Protein AF-A0A3E0KAT1-F1 (afdb_monomer)

Solvent-accessible surface area (backbone atoms only — not comparable to full-atom values): 6102 Å² total; per-residue (Å²): 134,58,61,68,57,54,48,49,48,45,49,50,54,51,49,55,52,40,73,71,55,87,48,67,54,43,35,53,23,35,54,51,52,48,52,48,44,49,49,51,52,60,75,41,60,88,41,88,86,61,47,52,60,59,47,45,54,51,33,54,51,54,52,50,51,50,54,52,45,30,62,75,74,69,48,74,55,72,70,40,56,52,23,39,54,58,38,50,53,56,51,52,55,47,37,46,62,47,36,53,56,49,51,56,52,52,56,64,74,76,111

Foldseek 3Di:
DALVVLLCLLCVQLVVVLVVDPDVLLNVLSVVLNVLLNVLSVVCNPPPVQALVNSLVSSLVVLVVVLVCCVVVVHDDPSSSVSNVVSNVSSVVSSVVRNVVVVVVVVVVVD

Nearest PDB structures (foldseek):
  1x91-assembly1_A  TM=3.824E-01  e=4.605E-01  Arabidopsis thaliana
  1x8z-assembly2_C  TM=3.893E-01  e=6.641E-01  Arabidopsis thaliana
  8tnm-assembly1_A  TM=3.381E-01  e=1.244E+00  synthetic construct

pLDDT: mean 93.56, std 5.52, range [58.25, 98.31]

Radius of gyration: 14.95 Å; Cα contacts (8 Å, |Δi|>4): 87; chains: 1; bounding box: 44×19×41 Å

Secondary structure (DSSP, 8-state):
--HHHHHHHHHHHHHHHHHH---HHHHHHHHHHHHHHHHHHHHTTT-TT--HHHHHHHHHHHHHHHHHHHHHTT-S-HHHHHHHHHHHHHHHHHHHHHHHHHHHHHHHHT-

Structure (mmCIF, N/CA/C/O backbone):
data_AF-A0A3E0KAT1-F1
#
_entry.id   AF-A0A3E0KAT1-F1
#
loop_
_atom_site.group_PDB
_atom_site.id
_atom_site.type_symbol
_atom_site.label_atom_id
_atom_site.label_alt_id
_atom_site.label_comp_id
_atom_site.label_asym_id
_atom_site.label_entity_id
_atom_site.label_seq_id
_atom_site.pdbx_PDB_ins_code
_atom_site.Cartn_x
_atom_site.Cartn_y
_atom_site.Cartn_z
_atom_site.occupancy
_atom_site.B_iso_or_equiv
_atom_site.auth_seq_id
_atom_site.auth_comp_id
_atom_site.auth_asym_id
_atom_site.auth_atom_id
_atom_site.pdbx_PDB_model_num
ATOM 1 N N . MET A 1 1 ? -12.786 -2.004 13.476 1.00 73.69 1 MET A N 1
ATOM 2 C CA . MET A 1 1 ? -12.744 -2.979 12.360 1.00 73.69 1 MET A CA 1
ATOM 3 C C . MET A 1 1 ? -11.720 -4.057 12.688 1.00 73.69 1 MET A C 1
ATOM 5 O O . MET A 1 1 ? -10.671 -3.704 13.215 1.00 73.69 1 MET A O 1
ATOM 9 N N . ASP A 1 2 ? -12.008 -5.336 12.427 1.00 83.50 2 ASP A N 1
ATOM 10 C CA . ASP A 1 2 ? -11.043 -6.414 12.690 1.00 83.50 2 ASP A CA 1
ATOM 11 C C . ASP A 1 2 ? -9.900 -6.464 11.650 1.00 83.50 2 ASP A C 1
ATOM 13 O O . ASP A 1 2 ? -9.976 -5.870 10.571 1.00 83.50 2 ASP A O 1
ATOM 17 N N . TYR A 1 3 ? -8.815 -7.167 11.990 1.00 86.00 3 TYR A N 1
ATOM 18 C CA . TYR A 1 3 ? -7.636 -7.336 11.130 1.00 86.00 3 TYR A CA 1
ATOM 19 C C . TYR A 1 3 ? -7.975 -7.943 9.757 1.00 86.00 3 TYR A C 1
ATOM 21 O O . TYR A 1 3 ? -7.439 -7.502 8.738 1.00 86.00 3 TYR A O 1
ATOM 29 N N . ALA A 1 4 ? -8.851 -8.951 9.718 1.00 88.19 4 ALA A N 1
ATOM 30 C CA . ALA A 1 4 ? -9.166 -9.668 8.487 1.00 88.19 4 ALA A CA 1
ATOM 31 C C . ALA A 1 4 ? -9.884 -8.747 7.492 1.00 88.19 4 ALA A C 1
ATOM 33 O O . ALA A 1 4 ? -9.567 -8.762 6.300 1.00 88.19 4 ALA A O 1
ATOM 34 N N . ALA A 1 5 ? -10.778 -7.893 7.989 1.00 90.12 5 ALA A N 1
ATOM 35 C CA . ALA A 1 5 ? -11.463 -6.872 7.215 1.00 90.12 5 ALA A CA 1
ATOM 36 C C . ALA A 1 5 ? -10.488 -5.814 6.679 1.00 90.12 5 ALA A C 1
ATOM 38 O O . ALA A 1 5 ? -10.516 -5.541 5.480 1.00 90.12 5 ALA A O 1
ATOM 39 N N . LYS A 1 6 ? -9.566 -5.291 7.506 1.00 91.19 6 LYS A N 1
ATOM 40 C CA . LYS A 1 6 ? -8.526 -4.342 7.049 1.00 91.19 6 LYS A CA 1
ATOM 41 C C . LYS A 1 6 ? -7.677 -4.941 5.923 1.00 91.19 6 LYS A C 1
ATOM 43 O O . LYS A 1 6 ? -7.504 -4.330 4.871 1.00 91.19 6 LYS A O 1
ATOM 48 N N . ARG A 1 7 ? -7.194 -6.173 6.113 1.00 93.62 7 ARG A N 1
ATOM 49 C CA . ARG A 1 7 ? -6.383 -6.891 5.118 1.00 93.62 7 ARG A CA 1
ATOM 50 C C . ARG A 1 7 ? -7.151 -7.141 3.823 1.00 93.62 7 ARG A C 1
ATOM 52 O O . ARG A 1 7 ? -6.623 -6.906 2.738 1.00 93.62 7 ARG A O 1
ATOM 59 N N . SER A 1 8 ? -8.387 -7.625 3.931 1.00 94.50 8 SER A N 1
ATOM 60 C CA . SER A 1 8 ? -9.241 -7.889 2.772 1.00 94.50 8 SER A CA 1
ATOM 61 C C . SER A 1 8 ? -9.557 -6.610 2.000 1.00 94.50 8 SER A C 1
ATOM 63 O O . SER A 1 8 ? -9.584 -6.644 0.773 1.00 94.50 8 SER A O 1
ATOM 65 N N . HIS A 1 9 ? -9.768 -5.496 2.703 1.00 93.81 9 HIS A N 1
ATOM 66 C CA . HIS A 1 9 ? -10.016 -4.186 2.106 1.00 93.81 9 HIS A CA 1
ATOM 67 C C . HIS A 1 9 ? -8.829 -3.716 1.264 1.00 93.81 9 HIS A C 1
ATOM 69 O O . HIS A 1 9 ? -8.974 -3.506 0.062 1.00 93.81 9 HIS A O 1
ATOM 75 N N . VAL A 1 10 ? -7.635 -3.652 1.867 1.00 93.81 10 VAL A N 1
ATOM 76 C CA . VAL A 1 10 ? -6.405 -3.212 1.186 1.00 93.81 10 VAL A CA 1
ATOM 77 C C . VAL A 1 10 ? -6.115 -4.072 -0.046 1.00 93.81 10 VAL A C 1
ATOM 79 O O . VAL A 1 10 ? -5.855 -3.543 -1.126 1.00 93.81 10 VAL A O 1
ATOM 82 N N . ILE A 1 11 ? -6.204 -5.402 0.083 1.00 94.56 11 ILE A N 1
ATOM 83 C CA . ILE A 1 11 ? -6.012 -6.314 -1.055 1.00 94.56 11 ILE A CA 1
ATOM 84 C C . ILE A 1 11 ? -7.078 -6.074 -2.124 1.00 94.56 11 ILE A C 1
ATOM 86 O O . ILE A 1 11 ? -6.748 -6.025 -3.305 1.00 94.56 11 ILE A O 1
ATOM 90 N N . GLY A 1 12 ? -8.343 -5.933 -1.725 1.00 93.94 12 GLY A N 1
ATOM 91 C CA . GLY A 1 12 ? -9.465 -5.752 -2.640 1.00 93.94 12 GLY A CA 1
ATOM 92 C C . GLY A 1 12 ? -9.316 -4.507 -3.512 1.00 93.94 12 GLY A C 1
ATOM 93 O O . GLY A 1 12 ? -9.444 -4.608 -4.732 1.00 93.94 12 GLY A O 1
ATOM 94 N N . VAL A 1 13 ? -8.988 -3.363 -2.906 1.00 93.94 13 VAL A N 1
ATOM 95 C CA . VAL A 1 13 ? -8.802 -2.090 -3.623 1.00 93.94 13 VAL A CA 1
ATOM 96 C C . VAL A 1 13 ? -7.636 -2.188 -4.610 1.00 93.94 13 VAL A C 1
ATOM 98 O O . VAL A 1 13 ? -7.803 -1.934 -5.806 1.00 93.94 13 VAL A O 1
ATOM 101 N N . LEU A 1 14 ? -6.463 -2.623 -4.140 1.00 94.25 14 LEU A N 1
ATOM 102 C CA . LEU A 1 14 ? -5.253 -2.651 -4.964 1.00 94.25 14 LEU A CA 1
ATOM 103 C C . LEU A 1 14 ? -5.323 -3.716 -6.073 1.00 94.25 14 LEU A C 1
ATOM 105 O O . LEU A 1 14 ? -4.941 -3.453 -7.218 1.00 94.25 14 LEU A O 1
ATOM 109 N N . ASP A 1 15 ? -5.854 -4.907 -5.780 1.00 93.81 15 ASP A N 1
ATOM 110 C CA . ASP A 1 15 ? -5.992 -5.981 -6.770 1.00 93.81 15 ASP A CA 1
ATOM 111 C C . ASP A 1 15 ? -7.062 -5.659 -7.823 1.00 93.81 15 ASP A C 1
ATOM 113 O O . ASP A 1 15 ? -6.890 -5.999 -8.996 1.00 93.81 15 ASP A O 1
ATOM 117 N N . ALA A 1 16 ? -8.134 -4.947 -7.454 1.00 94.19 16 ALA A N 1
ATOM 118 C CA . ALA A 1 16 ? -9.139 -4.492 -8.411 1.00 94.19 16 ALA A CA 1
ATOM 119 C C . ALA A 1 16 ? -8.538 -3.556 -9.468 1.00 94.19 16 ALA A C 1
ATOM 121 O O . ALA A 1 16 ? -8.849 -3.697 -10.654 1.00 94.19 16 ALA A O 1
ATOM 122 N N . VAL A 1 17 ? -7.656 -2.633 -9.070 1.00 94.19 17 VAL A N 1
ATOM 123 C CA . VAL A 1 17 ? -6.956 -1.759 -10.023 1.00 94.19 17 VAL A CA 1
ATOM 124 C C . VAL A 1 17 ? -5.945 -2.554 -10.849 1.00 94.19 17 VAL A C 1
ATOM 126 O O . VAL A 1 17 ? -5.902 -2.414 -12.074 1.00 94.19 17 VAL A O 1
ATOM 129 N N . ARG A 1 18 ? -5.192 -3.462 -10.215 1.00 94.31 18 ARG A N 1
ATOM 130 C CA . ARG A 1 18 ? -4.214 -4.324 -10.900 1.00 94.31 18 ARG A CA 1
ATOM 131 C C . ARG A 1 18 ? -4.846 -5.177 -12.002 1.00 94.31 18 ARG A C 1
ATOM 133 O O . ARG A 1 18 ? -4.231 -5.360 -13.045 1.00 94.31 18 ARG A O 1
ATOM 140 N N . ARG A 1 19 ? -6.063 -5.692 -11.801 1.00 92.38 19 ARG A N 1
ATOM 141 C CA . ARG A 1 19 ? -6.782 -6.492 -12.814 1.00 92.38 19 ARG A CA 1
ATOM 142 C C . ARG A 1 19 ? -7.335 -5.669 -13.978 1.00 92.38 19 ARG A C 1
ATOM 144 O O . ARG A 1 19 ? -7.621 -6.240 -15.023 1.00 92.38 19 ARG A O 1
ATOM 151 N N . LYS A 1 20 ? -7.535 -4.362 -13.789 1.00 94.94 20 LYS A N 1
ATOM 152 C CA . LYS A 1 20 ? -8.108 -3.461 -14.802 1.00 94.94 20 LYS A CA 1
ATOM 153 C C . LYS A 1 20 ? -7.050 -2.772 -15.660 1.00 94.94 20 LYS A C 1
ATOM 155 O O . LYS A 1 20 ? -7.387 -2.259 -16.723 1.00 94.94 20 LYS A O 1
ATOM 160 N N . THR A 1 21 ? -5.803 -2.711 -15.198 1.00 94.88 21 THR A N 1
ATOM 161 C CA . THR A 1 21 ? -4.735 -2.061 -15.957 1.00 94.88 21 THR A CA 1
ATOM 162 C C . THR A 1 21 ? -4.157 -2.981 -17.032 1.00 94.88 21 THR A C 1
ATOM 164 O O . THR A 1 21 ? -3.918 -4.162 -16.793 1.00 94.88 21 THR A O 1
ATOM 167 N N . ASN A 1 22 ? -3.894 -2.410 -18.209 1.00 95.81 22 ASN A N 1
ATOM 168 C CA . ASN A 1 22 ? -3.171 -3.065 -19.303 1.00 95.81 22 ASN A CA 1
ATOM 169 C C . ASN A 1 22 ? -1.674 -2.707 -19.309 1.00 95.81 22 ASN A C 1
ATOM 171 O O . ASN A 1 22 ? -0.937 -3.196 -20.158 1.00 95.81 22 ASN A O 1
ATOM 175 N N . ASP A 1 23 ? -1.225 -1.840 -18.394 1.00 96.31 23 ASP A N 1
ATOM 176 C CA . ASP A 1 23 ? 0.179 -1.454 -18.254 1.00 96.31 23 ASP A CA 1
ATOM 177 C C . ASP A 1 23 ? 0.914 -2.518 -17.409 1.00 96.31 23 ASP A C 1
ATOM 179 O O . ASP A 1 23 ? 0.689 -2.595 -16.194 1.00 96.31 23 ASP A O 1
ATOM 183 N N . PRO A 1 24 ? 1.790 -3.352 -18.007 1.00 95.75 24 PRO A N 1
ATOM 184 C CA . PRO A 1 24 ? 2.478 -4.418 -17.281 1.00 95.75 24 PRO A CA 1
ATOM 185 C C . PRO A 1 24 ? 3.482 -3.882 -16.252 1.00 95.75 24 PRO A C 1
ATOM 187 O O . PRO A 1 24 ? 3.720 -4.532 -15.229 1.00 95.75 24 PRO A O 1
ATOM 190 N N . VAL A 1 25 ? 4.053 -2.695 -16.483 1.00 96.81 25 VAL A N 1
ATOM 191 C CA . VAL A 1 25 ? 4.983 -2.043 -15.551 1.00 96.81 25 VAL A CA 1
ATOM 192 C C . VAL A 1 25 ? 4.211 -1.574 -14.323 1.00 96.81 25 VAL A C 1
ATOM 194 O O . VAL A 1 25 ? 4.621 -1.840 -13.189 1.00 96.81 25 VAL A O 1
ATOM 197 N N . TYR A 1 26 ? 3.044 -0.967 -14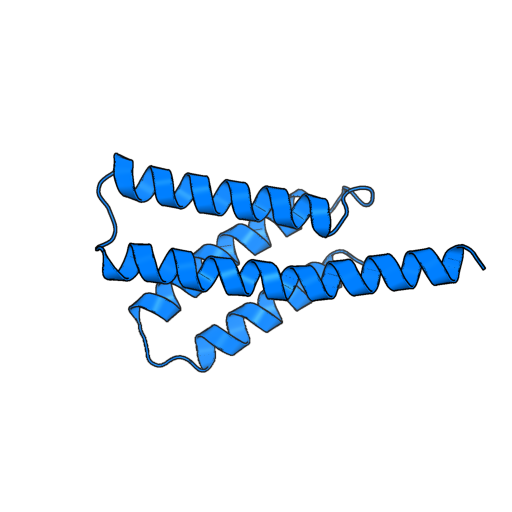.537 1.00 96.56 26 TYR A N 1
ATOM 198 C CA . TYR A 1 26 ? 2.160 -0.564 -13.450 1.00 96.56 26 TYR A CA 1
ATOM 199 C C . TYR A 1 26 ? 1.573 -1.752 -12.690 1.00 96.56 26 TYR A C 1
ATOM 201 O O . TYR A 1 26 ? 1.575 -1.746 -11.461 1.00 96.56 26 TYR A O 1
ATOM 209 N N . ALA A 1 27 ? 1.159 -2.818 -13.378 1.00 96.75 27 ALA A N 1
ATOM 210 C CA . ALA A 1 27 ? 0.689 -4.042 -12.730 1.00 96.75 27 ALA A CA 1
ATOM 211 C C . ALA A 1 27 ? 1.760 -4.660 -11.812 1.00 96.75 27 ALA A C 1
ATOM 213 O O . ALA A 1 27 ? 1.454 -5.089 -10.694 1.00 96.75 27 ALA A O 1
ATOM 214 N N . LYS A 1 28 ? 3.025 -4.659 -12.253 1.00 96.12 28 LYS A N 1
ATOM 215 C CA . LYS A 1 28 ? 4.172 -5.105 -11.449 1.00 96.12 28 LYS A CA 1
ATOM 216 C C . LYS A 1 28 ? 4.396 -4.202 -10.231 1.00 96.12 28 LYS A C 1
ATOM 218 O O . LYS A 1 28 ? 4.638 -4.709 -9.135 1.00 96.12 28 LYS A O 1
ATOM 223 N N . ALA A 1 29 ? 4.296 -2.884 -10.401 1.00 97.25 29 ALA A N 1
ATOM 224 C CA . ALA A 1 29 ? 4.428 -1.930 -9.300 1.00 97.25 29 ALA A CA 1
ATOM 225 C C . ALA A 1 29 ? 3.303 -2.108 -8.265 1.00 97.25 29 ALA A C 1
ATOM 227 O O . ALA A 1 29 ? 3.585 -2.222 -7.072 1.00 97.25 29 ALA A O 1
ATOM 228 N N . LEU A 1 30 ? 2.054 -2.255 -8.723 1.00 97.00 30 LEU A N 1
ATOM 229 C CA . LEU A 1 30 ? 0.885 -2.544 -7.887 1.00 97.00 30 LEU A CA 1
ATOM 230 C C . LEU A 1 30 ? 1.069 -3.819 -7.069 1.00 97.00 30 LEU A C 1
ATOM 232 O O . LEU A 1 30 ? 0.831 -3.819 -5.863 1.00 97.00 30 LEU A O 1
ATOM 236 N N . GLN A 1 31 ? 1.546 -4.899 -7.690 1.00 95.81 31 GLN A N 1
ATOM 237 C CA . GLN A 1 31 ? 1.835 -6.142 -6.974 1.00 95.81 31 GLN A CA 1
ATOM 238 C C . GLN A 1 31 ? 2.858 -5.923 -5.851 1.00 95.81 31 GLN A C 1
ATOM 240 O O . GLN A 1 31 ? 2.702 -6.459 -4.747 1.00 95.81 31 GLN A O 1
ATOM 245 N N . ARG A 1 32 ? 3.898 -5.122 -6.110 1.00 96.25 32 ARG A N 1
ATOM 246 C CA . ARG A 1 32 ? 4.938 -4.847 -5.121 1.00 96.25 32 ARG A CA 1
ATOM 247 C C . ARG A 1 32 ? 4.417 -4.013 -3.954 1.00 96.25 32 ARG A C 1
ATOM 249 O O . ARG A 1 32 ? 4.617 -4.429 -2.815 1.00 96.25 32 ARG A O 1
ATOM 256 N N . VAL A 1 33 ? 3.728 -2.900 -4.211 1.00 97.25 33 VAL A N 1
ATOM 257 C CA . VAL A 1 33 ? 3.178 -2.063 -3.128 1.00 97.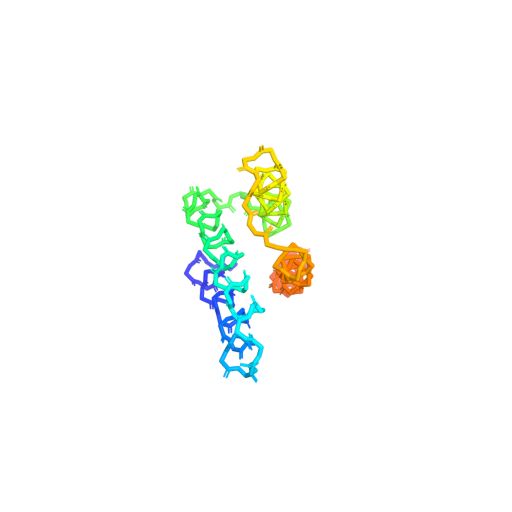25 33 VAL A CA 1
ATOM 258 C C . VAL A 1 33 ? 2.080 -2.790 -2.352 1.00 97.25 33 VAL A C 1
ATOM 260 O O . VAL A 1 33 ? 2.032 -2.670 -1.135 1.00 97.25 33 VAL A O 1
ATOM 263 N N . THR A 1 34 ? 1.280 -3.640 -3.011 1.00 96.81 34 THR A N 1
ATOM 264 C CA . THR A 1 34 ? 0.296 -4.504 -2.331 1.00 96.81 34 THR A CA 1
ATOM 265 C C . THR A 1 34 ? 0.991 -5.451 -1.361 1.00 96.81 34 THR A C 1
ATOM 267 O O . THR A 1 34 ? 0.542 -5.617 -0.233 1.00 96.81 34 THR A O 1
ATOM 270 N N . SER A 1 35 ? 2.114 -6.050 -1.771 1.00 97.19 35 SER A N 1
ATOM 271 C CA . SER A 1 35 ? 2.884 -6.947 -0.901 1.00 97.19 35 SER A CA 1
ATOM 272 C C . SER A 1 35 ? 3.424 -6.218 0.334 1.00 97.19 35 SER A C 1
ATOM 274 O O . SER A 1 35 ? 3.372 -6.767 1.430 1.00 97.19 35 SER A O 1
ATOM 276 N N . ILE A 1 36 ? 3.907 -4.981 0.164 1.00 98.00 36 ILE A N 1
ATOM 277 C CA . ILE A 1 36 ? 4.368 -4.127 1.269 1.00 98.00 36 ILE A CA 1
ATOM 278 C C . ILE A 1 36 ? 3.198 -3.779 2.199 1.00 98.00 36 ILE A C 1
ATOM 280 O O . ILE A 1 36 ? 3.290 -3.985 3.407 1.00 98.00 36 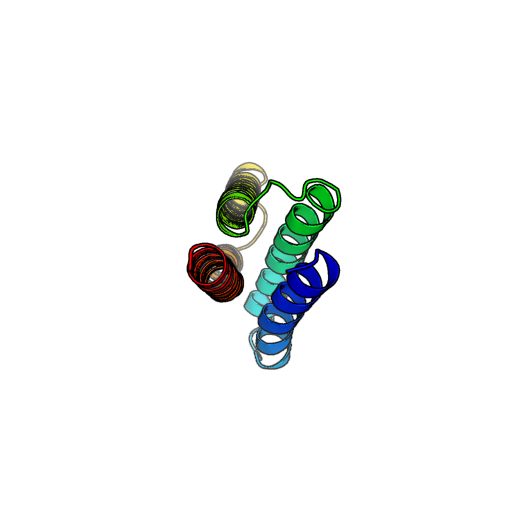ILE A O 1
ATOM 284 N N . ALA A 1 37 ? 2.077 -3.319 1.639 1.00 97.12 37 ALA A N 1
ATOM 285 C CA . ALA A 1 37 ? 0.896 -2.936 2.405 1.00 97.12 37 ALA A CA 1
ATOM 286 C C . ALA A 1 37 ? 0.342 -4.106 3.232 1.00 97.12 37 ALA A C 1
ATOM 288 O O . ALA A 1 37 ? 0.089 -3.965 4.427 1.00 97.12 37 ALA A O 1
ATOM 289 N N . VAL A 1 38 ? 0.220 -5.287 2.620 1.00 95.94 38 VAL A N 1
ATOM 290 C CA . VAL A 1 38 ? -0.218 -6.508 3.309 1.00 95.94 38 VAL A CA 1
ATOM 291 C C . VAL A 1 38 ? 0.766 -6.910 4.399 1.00 95.94 38 VAL A C 1
ATOM 293 O O . VAL A 1 38 ? 0.326 -7.258 5.490 1.00 95.94 38 VAL A O 1
ATOM 296 N N . TRP A 1 39 ? 2.075 -6.830 4.143 1.00 97.25 39 TRP A N 1
ATOM 297 C CA . TRP A 1 39 ? 3.080 -7.135 5.158 1.00 97.25 39 TRP A CA 1
ATOM 298 C C . TRP A 1 39 ? 2.920 -6.241 6.394 1.00 97.25 39 TRP A C 1
ATOM 300 O O . TRP A 1 39 ? 2.878 -6.770 7.501 1.00 97.25 39 TRP A O 1
ATOM 310 N N . VAL A 1 40 ? 2.737 -4.926 6.230 1.00 96.62 40 VAL A N 1
ATOM 311 C CA . VAL A 1 40 ? 2.504 -4.009 7.363 1.00 96.62 40 VAL A CA 1
ATOM 312 C C . VAL A 1 40 ? 1.215 -4.351 8.112 1.00 96.62 40 VAL A C 1
ATOM 314 O O . VAL A 1 40 ? 1.209 -4.395 9.343 1.00 96.62 40 VAL A O 1
ATOM 317 N N . VAL A 1 41 ? 0.122 -4.633 7.399 1.00 94.62 41 VAL A N 1
ATOM 318 C CA . VAL A 1 41 ? -1.139 -5.047 8.039 1.00 94.62 41 VAL A CA 1
ATOM 319 C C . VAL A 1 41 ? -0.944 -6.345 8.833 1.00 94.62 41 VAL A C 1
ATOM 321 O O . VAL A 1 41 ? -1.403 -6.452 9.970 1.00 94.62 41 VAL A O 1
ATOM 324 N N . ASP A 1 42 ? -0.209 -7.311 8.280 1.00 95.31 42 ASP A N 1
ATOM 325 C CA . ASP A 1 42 ? 0.089 -8.591 8.927 1.00 95.31 42 ASP A CA 1
ATOM 326 C C . ASP A 1 42 ? 1.007 -8.425 10.156 1.00 95.31 42 ASP A C 1
ATOM 328 O O . ASP A 1 42 ? 0.770 -9.072 11.180 1.00 95.31 42 ASP A O 1
ATOM 332 N N . GLN A 1 43 ? 1.989 -7.512 10.120 1.00 94.50 43 GLN A N 1
ATOM 333 C CA . GLN A 1 43 ? 2.841 -7.168 11.275 1.00 94.50 43 GLN A CA 1
ATOM 334 C C . GLN A 1 43 ? 2.043 -6.596 12.456 1.00 94.50 43 GLN A C 1
ATOM 336 O O . GLN A 1 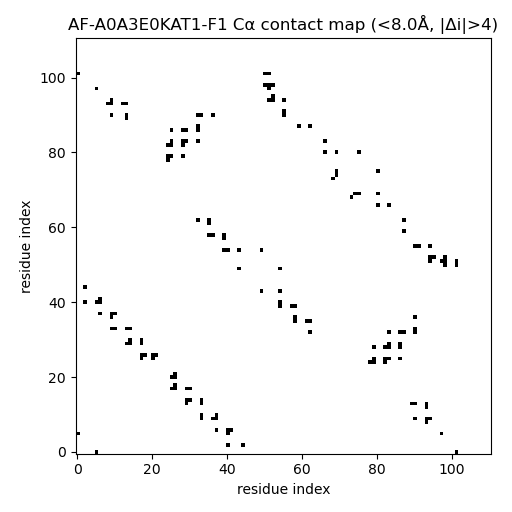43 ? 2.439 -6.746 13.615 1.00 94.50 43 GLN A O 1
ATOM 341 N N . ASN A 1 44 ? 0.909 -5.952 12.177 1.00 93.19 44 ASN A N 1
ATOM 342 C CA . ASN A 1 44 ? 0.052 -5.332 13.186 1.00 93.19 44 ASN A CA 1
ATOM 343 C C . ASN A 1 44 ? -1.167 -6.193 13.561 1.00 93.19 44 ASN A C 1
ATOM 345 O O . ASN A 1 44 ? -2.017 -5.752 14.331 1.00 93.19 44 ASN A O 1
ATOM 349 N N . ARG A 1 45 ? -1.243 -7.450 13.092 1.00 92.62 45 ARG A N 1
ATOM 350 C CA . ARG A 1 45 ? -2.367 -8.372 13.352 1.00 92.62 45 ARG A CA 1
ATOM 351 C C . ARG A 1 45 ? -2.757 -8.494 14.830 1.00 92.62 45 ARG A C 1
ATOM 353 O O . ARG A 1 45 ? -3.935 -8.655 15.134 1.00 92.62 45 ARG A O 1
ATOM 360 N N . TYR A 1 46 ? -1.776 -8.463 15.729 1.00 89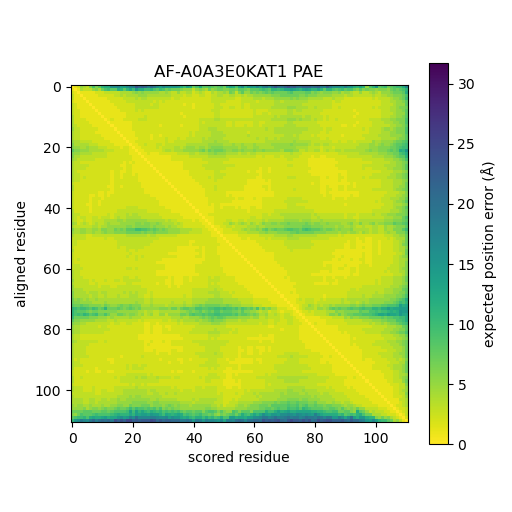.69 46 TYR A N 1
ATOM 361 C CA . TYR A 1 46 ? -1.971 -8.653 17.171 1.00 89.69 46 TYR A CA 1
ATOM 362 C C . TYR A 1 46 ? -1.861 -7.351 17.978 1.00 89.69 46 TYR A C 1
ATOM 364 O O . TYR A 1 46 ? -1.724 -7.410 19.196 1.00 89.69 46 TYR A O 1
ATOM 372 N N . LYS A 1 47 ? -1.904 -6.192 17.307 1.00 90.38 47 LYS A N 1
ATOM 373 C CA . LYS A 1 47 ? -1.746 -4.860 17.906 1.00 90.38 47 LYS A CA 1
ATOM 374 C C . LYS A 1 47 ? -3.007 -4.018 17.664 1.00 90.38 47 LYS A C 1
ATOM 376 O O . LYS A 1 47 ? -3.027 -3.199 16.742 1.00 90.38 47 LYS A O 1
ATOM 381 N N . PRO A 1 48 ? -4.104 -4.267 18.404 1.00 83.81 48 PRO A N 1
ATOM 382 C CA . PRO A 1 48 ? -5.385 -3.590 18.187 1.00 83.81 48 PRO A CA 1
ATOM 383 C C . PRO A 1 48 ? -5.333 -2.072 18.414 1.00 83.81 48 PRO A C 1
ATOM 385 O O . PRO A 1 48 ? -6.195 -1.358 17.912 1.00 83.81 48 PRO A O 1
ATOM 388 N N . GLU A 1 49 ? -4.337 -1.586 19.151 1.00 88.44 49 GLU A N 1
ATOM 389 C CA . GLU A 1 49 ? -4.078 -0.171 19.409 1.00 88.44 49 GLU A CA 1
ATOM 390 C C . GLU A 1 49 ? -3.524 0.587 18.196 1.00 88.44 49 GLU A C 1
ATOM 392 O O . GLU A 1 49 ? -3.559 1.816 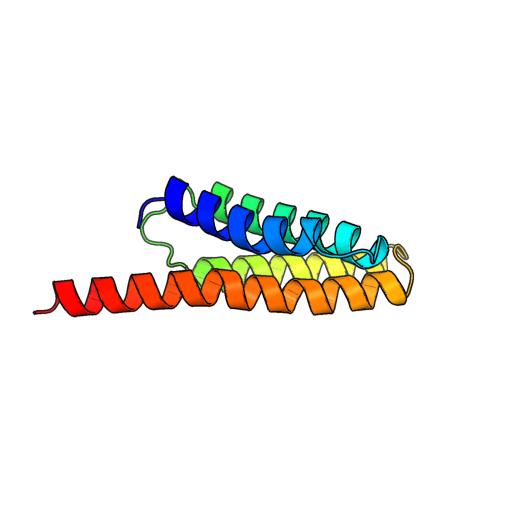18.181 1.00 88.44 49 GLU A O 1
ATOM 397 N N . VAL A 1 50 ? -3.015 -0.123 17.183 1.00 92.44 50 VAL A N 1
ATOM 398 C CA . VAL A 1 50 ? -2.454 0.504 15.984 1.00 92.44 50 VAL A CA 1
ATOM 399 C C . VAL A 1 50 ? -3.588 0.890 15.037 1.00 92.44 50 VAL A C 1
ATOM 401 O O . VAL A 1 50 ? -4.301 0.034 14.499 1.00 92.44 50 VAL A O 1
ATOM 404 N N . SER A 1 51 ? -3.742 2.193 14.810 1.00 94.06 51 SER A N 1
ATOM 405 C CA . SER A 1 51 ? -4.764 2.737 13.911 1.00 94.06 51 SER A CA 1
ATOM 406 C C . SER A 1 51 ? -4.410 2.527 12.437 1.00 94.06 51 SER A C 1
ATOM 408 O O . SER A 1 51 ? -3.249 2.322 12.072 1.00 94.06 51 SER A O 1
ATOM 410 N N . ALA A 1 52 ? -5.406 2.618 11.555 1.00 94.75 52 ALA A N 1
ATOM 411 C CA . ALA A 1 52 ? -5.198 2.609 10.110 1.00 94.75 52 ALA A CA 1
ATOM 412 C C . ALA A 1 52 ? -4.251 3.735 9.662 1.00 94.75 52 ALA A C 1
ATOM 414 O O . ALA A 1 52 ? -3.435 3.520 8.769 1.00 94.75 52 ALA A O 1
ATOM 415 N N . ARG A 1 53 ? -4.286 4.898 10.329 1.00 96.31 53 ARG A N 1
ATOM 416 C CA . ARG A 1 53 ? -3.372 6.017 10.059 1.00 96.31 53 ARG A CA 1
ATOM 417 C C . ARG A 1 53 ? -1.918 5.657 10.370 1.00 96.31 53 ARG A C 1
ATOM 419 O O . ARG A 1 53 ? -1.048 5.862 9.531 1.00 96.31 53 ARG A O 1
ATOM 426 N N . GLN A 1 54 ? -1.663 5.044 11.526 1.00 96.38 54 GLN A N 1
ATOM 427 C CA . GLN A 1 54 ? -0.319 4.575 11.880 1.00 96.38 54 GLN A CA 1
ATOM 428 C C . GLN A 1 54 ? 0.167 3.461 10.945 1.00 96.38 54 GLN A C 1
ATOM 430 O O . GLN A 1 54 ? 1.343 3.418 10.588 1.00 96.38 54 GLN A O 1
ATOM 435 N N . MET A 1 55 ? -0.727 2.564 10.514 1.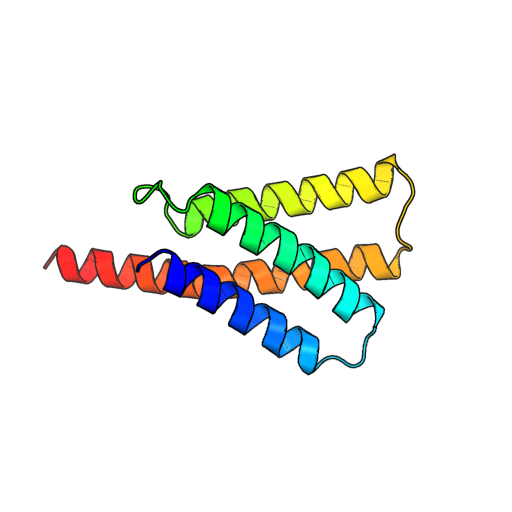00 96.56 55 MET A N 1
ATOM 436 C CA . MET A 1 55 ? -0.379 1.563 9.502 1.00 96.56 55 MET A CA 1
ATOM 437 C C . MET A 1 55 ? -0.042 2.220 8.160 1.00 96.56 55 MET A C 1
ATOM 439 O O . MET A 1 55 ? 0.943 1.827 7.545 1.00 96.56 55 MET A O 1
ATOM 443 N N . LEU A 1 56 ? -0.800 3.229 7.718 1.00 97.38 56 LEU A N 1
ATOM 444 C CA . LEU A 1 56 ? -0.506 3.964 6.487 1.00 97.38 56 LEU A CA 1
ATOM 445 C C . LEU A 1 56 ? 0.894 4.583 6.541 1.00 97.38 56 LEU A C 1
ATOM 447 O O . LEU A 1 56 ? 1.680 4.374 5.622 1.00 97.38 56 LEU A O 1
ATOM 451 N N . GLU A 1 57 ? 1.243 5.269 7.629 1.00 97.94 57 GLU A N 1
ATOM 452 C CA . GLU A 1 57 ? 2.583 5.842 7.817 1.00 97.94 57 GLU A CA 1
ATOM 453 C C . GLU A 1 57 ? 3.689 4.783 7.677 1.00 97.94 57 GLU A C 1
ATOM 455 O O . GLU A 1 57 ? 4.669 5.000 6.959 1.00 97.94 57 GLU A O 1
ATOM 460 N N . GLN A 1 58 ? 3.504 3.606 8.285 1.00 97.81 58 GLN A N 1
ATOM 461 C CA . GLN A 1 58 ? 4.431 2.477 8.151 1.00 97.81 58 GLN A CA 1
ATOM 462 C C . GLN A 1 58 ? 4.521 1.976 6.703 1.00 97.81 58 GLN A C 1
ATOM 464 O O . GLN A 1 58 ? 5.620 1.752 6.199 1.00 97.81 58 GLN A O 1
ATOM 469 N N . VAL A 1 59 ? 3.394 1.836 5.998 1.00 98.00 59 VAL A N 1
ATOM 470 C CA . VAL A 1 59 ? 3.396 1.411 4.589 1.00 98.00 59 VAL A CA 1
ATOM 471 C C . VAL A 1 59 ? 4.127 2.418 3.706 1.00 98.00 59 VAL A C 1
ATOM 473 O O . VAL A 1 59 ? 4.936 2.019 2.867 1.00 98.00 59 VAL A O 1
ATOM 476 N N . LEU A 1 60 ? 3.869 3.716 3.881 1.00 98.12 60 LEU A N 1
ATOM 477 C CA . LEU A 1 60 ? 4.525 4.760 3.092 1.00 98.12 60 LEU A CA 1
ATOM 478 C C . LEU A 1 60 ? 6.033 4.771 3.338 1.00 98.12 60 LEU A C 1
ATOM 480 O O . LEU A 1 60 ? 6.794 4.882 2.375 1.00 98.12 60 LEU A O 1
ATOM 484 N N . HIS A 1 61 ? 6.455 4.583 4.590 1.00 98.19 61 HIS A N 1
ATOM 485 C CA . HIS A 1 61 ? 7.864 4.446 4.938 1.00 98.19 61 HIS A CA 1
ATOM 486 C C . HIS A 1 61 ? 8.519 3.263 4.212 1.00 98.19 61 HIS A C 1
ATOM 488 O O . HIS A 1 61 ? 9.550 3.433 3.566 1.00 98.19 61 HIS A O 1
ATOM 494 N N . GLU A 1 62 ? 7.897 2.083 4.232 1.00 98.31 62 GLU A N 1
ATOM 495 C CA . GLU A 1 62 ? 8.414 0.889 3.551 1.00 98.31 62 GLU A CA 1
ATOM 496 C C . GLU A 1 62 ? 8.458 1.036 2.020 1.00 98.31 62 GLU A C 1
ATOM 498 O O . GLU A 1 62 ? 9.385 0.555 1.361 1.00 98.31 62 GLU A O 1
ATOM 503 N N . ILE A 1 63 ? 7.479 1.727 1.426 1.00 97.88 63 ILE A N 1
ATOM 504 C CA . ILE A 1 63 ? 7.498 2.048 -0.009 1.00 97.88 63 ILE A CA 1
ATOM 505 C C . ILE A 1 63 ? 8.662 2.993 -0.328 1.00 97.88 63 ILE A C 1
ATOM 507 O O . ILE A 1 63 ? 9.356 2.789 -1.327 1.00 97.88 63 ILE A O 1
ATOM 511 N N . ASP A 1 64 ? 8.909 4.002 0.506 1.00 97.00 64 ASP A N 1
ATOM 512 C CA . ASP A 1 64 ? 10.020 4.932 0.302 1.00 97.00 64 ASP A CA 1
ATOM 513 C C . ASP A 1 64 ? 11.383 4.249 0.502 1.00 97.00 64 ASP A C 1
ATOM 515 O O . ASP A 1 64 ? 12.283 4.459 -0.315 1.00 97.00 64 ASP A O 1
ATOM 519 N N . LEU A 1 65 ? 11.518 3.342 1.477 1.00 97.19 65 LEU A N 1
ATOM 520 C CA . LEU A 1 65 ? 12.698 2.479 1.621 1.00 97.19 65 LEU A CA 1
ATOM 521 C C . LEU A 1 65 ? 12.909 1.598 0.386 1.00 97.19 65 LEU A C 1
ATOM 523 O O . LEU A 1 65 ? 14.032 1.461 -0.103 1.00 97.19 65 LEU A O 1
ATOM 527 N N . TYR A 1 66 ? 11.837 1.020 -0.162 1.00 96.88 66 TYR A N 1
ATOM 528 C CA . TYR A 1 66 ? 11.920 0.237 -1.391 1.00 96.88 66 TYR A CA 1
ATOM 529 C C . TYR A 1 66 ? 12.401 1.083 -2.577 1.00 96.88 66 TYR A C 1
ATOM 531 O O . TYR A 1 66 ? 13.286 0.643 -3.311 1.00 96.88 66 TYR A O 1
ATOM 539 N N . ARG A 1 67 ? 11.884 2.307 -2.738 1.00 95.88 67 ARG A N 1
ATOM 540 C CA . ARG A 1 67 ? 12.329 3.246 -3.783 1.00 95.88 67 ARG A CA 1
ATOM 541 C C . ARG A 1 67 ? 13.785 3.664 -3.601 1.00 95.88 67 ARG A C 1
ATOM 543 O O . ARG A 1 67 ? 14.543 3.687 -4.568 1.00 95.88 67 ARG A O 1
ATOM 550 N N . GLN A 1 68 ? 14.202 3.946 -2.370 1.00 95.56 68 GLN A N 1
ATOM 551 C CA . GLN A 1 68 ? 15.599 4.249 -2.070 1.00 95.56 68 GLN A CA 1
ATOM 552 C C . GLN A 1 68 ? 16.502 3.064 -2.427 1.00 95.56 68 GLN A C 1
ATOM 554 O O . GLN A 1 68 ? 17.550 3.246 -3.045 1.00 95.56 68 GLN A O 1
ATOM 559 N N . LYS A 1 69 ? 16.072 1.840 -2.109 1.00 95.69 69 LYS A N 1
ATOM 560 C CA . LYS A 1 69 ? 16.793 0.619 -2.467 1.00 95.69 69 LYS A CA 1
ATOM 561 C C . LYS A 1 69 ? 16.883 0.423 -3.983 1.00 95.69 69 LYS A C 1
ATOM 563 O O . LYS A 1 69 ? 17.950 0.075 -4.469 1.00 95.69 69 LYS A O 1
ATOM 568 N N . MET A 1 70 ? 15.811 0.695 -4.732 1.00 95.12 70 MET A N 1
ATOM 569 C CA . MET A 1 70 ? 15.833 0.683 -6.205 1.00 95.12 70 MET A CA 1
ATOM 570 C C . MET A 1 70 ? 16.926 1.598 -6.765 1.00 95.12 70 MET A C 1
ATOM 572 O O . MET A 1 70 ? 17.624 1.221 -7.703 1.00 95.12 70 MET A O 1
ATOM 576 N N . PHE A 1 71 ? 17.087 2.784 -6.172 1.00 91.94 71 PHE A N 1
ATOM 577 C CA . PHE A 1 71 ? 18.117 3.741 -6.565 1.00 91.94 71 PHE A CA 1
ATOM 578 C C . PHE A 1 71 ? 19.533 3.275 -6.193 1.00 91.94 71 PHE A C 1
ATOM 580 O O . PHE A 1 71 ? 20.425 3.324 -7.034 1.00 91.94 71 PHE A O 1
ATOM 587 N N . ILE A 1 72 ? 19.738 2.800 -4.959 1.00 94.19 72 ILE A N 1
ATOM 588 C CA . ILE A 1 72 ? 21.054 2.362 -4.459 1.00 94.19 72 ILE A CA 1
ATOM 589 C C . ILE A 1 72 ? 21.546 1.109 -5.192 1.00 94.19 72 ILE A C 1
ATOM 591 O O . ILE A 1 72 ? 22.686 1.066 -5.645 1.00 94.19 72 ILE A O 1
ATOM 595 N N . ASP A 1 73 ? 20.683 0.103 -5.323 1.00 94.19 73 ASP A N 1
ATOM 596 C CA . ASP A 1 73 ? 21.031 -1.191 -5.915 1.00 94.19 73 ASP A CA 1
ATOM 597 C C . ASP A 1 73 ? 20.940 -1.166 -7.454 1.00 94.19 73 ASP A C 1
ATOM 599 O O . ASP A 1 73 ? 21.280 -2.147 -8.115 1.00 94.19 73 ASP A O 1
ATOM 603 N N . GLY A 1 74 ? 20.461 -0.060 -8.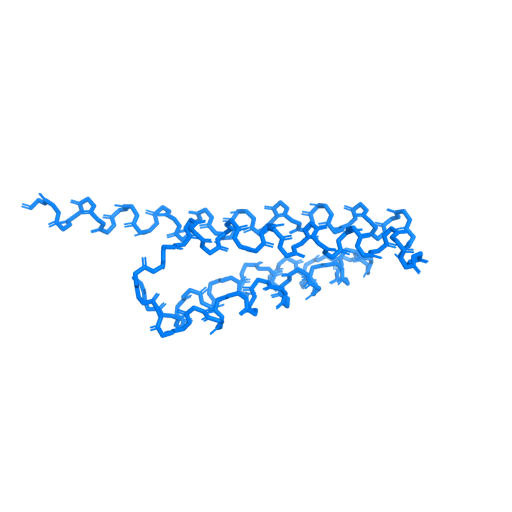036 1.00 91.62 74 GLY A N 1
ATOM 604 C CA . GLY A 1 74 ? 20.404 0.152 -9.481 1.00 91.62 74 GLY A CA 1
ATOM 605 C C . GLY A 1 74 ? 19.430 -0.773 -10.216 1.00 91.62 74 GLY A C 1
ATOM 606 O O . GLY A 1 74 ? 19.738 -1.224 -11.319 1.00 91.62 74 GLY A O 1
ATOM 607 N N . PHE A 1 75 ? 18.263 -1.073 -9.633 1.00 92.06 75 PHE A N 1
ATOM 608 C CA . PHE A 1 75 ? 17.232 -1.886 -10.291 1.00 92.06 75 PHE A CA 1
ATOM 609 C C . PHE A 1 75 ? 15.927 -1.124 -10.530 1.00 92.06 75 PHE A C 1
ATOM 611 O O . PHE A 1 75 ? 15.525 -0.252 -9.763 1.00 92.06 75 PHE A O 1
ATOM 618 N N . GLY A 1 76 ? 15.223 -1.526 -11.591 1.00 88.75 76 GLY A N 1
ATOM 619 C CA . GLY A 1 76 ? 14.040 -0.825 -12.084 1.00 88.75 76 GLY A CA 1
ATOM 620 C C . GLY A 1 76 ? 14.424 0.326 -13.011 1.00 88.75 76 GLY A C 1
ATOM 621 O O . GLY A 1 76 ? 15.258 1.159 -12.669 1.00 88.75 76 GLY A O 1
ATOM 622 N N . ASP A 1 77 ? 13.819 0.358 -14.195 1.00 93.50 77 ASP A N 1
ATOM 623 C CA . ASP A 1 77 ? 13.938 1.490 -15.114 1.00 93.50 77 ASP A CA 1
ATOM 624 C C . ASP A 1 77 ? 13.084 2.678 -14.646 1.00 93.50 77 ASP A C 1
ATOM 626 O O . ASP A 1 77 ? 12.220 2.535 -13.778 1.00 93.50 77 ASP A O 1
ATOM 630 N N . ALA A 1 78 ? 13.307 3.859 -15.230 1.00 92.81 78 ALA A N 1
ATOM 631 C CA . ALA A 1 78 ? 12.571 5.075 -14.876 1.00 92.81 78 ALA A CA 1
ATOM 632 C C . ALA A 1 78 ? 11.041 4.878 -14.905 1.00 92.81 78 ALA A C 1
ATOM 634 O O . ALA A 1 78 ? 10.346 5.334 -14.002 1.00 92.81 78 ALA A O 1
ATOM 635 N N . GLY A 1 79 ? 10.526 4.109 -15.872 1.00 94.75 79 GLY A N 1
ATOM 636 C CA . GLY A 1 79 ? 9.097 3.803 -15.964 1.00 94.75 79 GLY A CA 1
ATOM 637 C C . GLY A 1 79 ? 8.580 3.000 -14.768 1.00 94.75 79 GLY A C 1
ATOM 638 O O . GLY A 1 79 ? 7.481 3.253 -14.272 1.00 94.75 79 GLY A O 1
ATOM 639 N N . PHE A 1 80 ? 9.372 2.059 -14.259 1.00 96.31 80 PHE A N 1
ATOM 640 C CA . PHE A 1 80 ? 9.043 1.299 -13.060 1.00 96.31 80 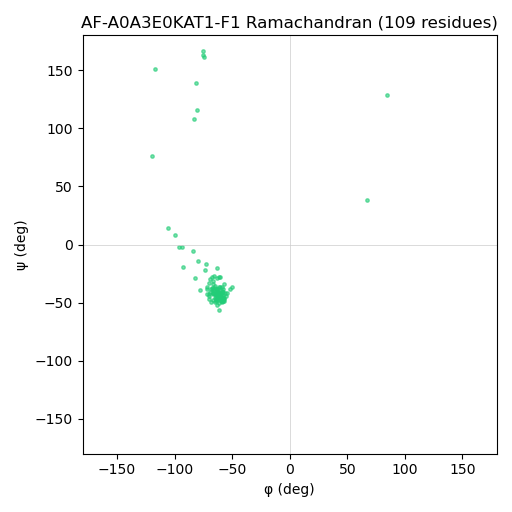PHE A CA 1
ATOM 641 C C . PHE A 1 80 ? 9.151 2.144 -11.784 1.00 96.31 80 PHE A C 1
ATOM 643 O O . PHE A 1 80 ? 8.292 2.017 -10.911 1.00 96.31 80 PHE A O 1
ATOM 650 N N . HIS A 1 81 ? 10.141 3.039 -11.680 1.00 95.56 81 HIS A N 1
ATOM 651 C CA . HIS A 1 81 ? 10.230 4.008 -10.575 1.00 95.56 81 HIS A CA 1
ATOM 652 C C . HIS A 1 81 ? 8.974 4.891 -10.508 1.00 95.56 81 HIS A C 1
ATOM 654 O O . HIS A 1 81 ? 8.356 4.994 -9.444 1.00 95.56 81 HIS A O 1
ATOM 660 N N . ASP A 1 82 ? 8.538 5.440 -11.643 1.00 96.00 82 ASP A N 1
ATOM 661 C CA . ASP A 1 82 ? 7.325 6.263 -11.735 1.00 96.00 82 ASP A CA 1
ATOM 662 C C . ASP A 1 82 ? 6.056 5.451 -11.448 1.00 96.00 82 ASP A C 1
ATOM 664 O O . ASP A 1 82 ? 5.134 5.911 -10.770 1.00 96.00 82 ASP A O 1
ATOM 668 N N . ALA A 1 83 ? 5.998 4.204 -11.918 1.00 97.31 83 ALA A N 1
ATOM 669 C CA . ALA A 1 83 ? 4.891 3.301 -11.626 1.00 97.31 83 ALA A CA 1
ATOM 670 C C . ALA A 1 83 ? 4.749 3.004 -10.124 1.00 97.31 83 ALA A C 1
ATOM 672 O O . ALA A 1 83 ? 3.623 2.914 -9.637 1.00 97.31 83 ALA A O 1
ATOM 673 N N . VAL A 1 84 ? 5.855 2.885 -9.381 1.00 97.38 84 VAL A N 1
ATOM 674 C CA . VAL A 1 84 ? 5.828 2.707 -7.918 1.00 97.38 84 VAL A CA 1
ATOM 675 C C . VAL A 1 84 ? 5.291 3.956 -7.216 1.00 97.38 84 VAL A C 1
ATOM 677 O O . VAL A 1 84 ? 4.535 3.818 -6.257 1.00 97.38 84 VAL A O 1
ATOM 680 N N . VAL A 1 85 ? 5.612 5.160 -7.704 1.00 96.00 85 VAL A N 1
ATOM 681 C CA . VAL A 1 85 ? 5.049 6.415 -7.171 1.00 96.00 85 VAL A CA 1
ATOM 682 C C . VAL A 1 85 ? 3.539 6.474 -7.391 1.00 96.00 85 VAL A C 1
ATOM 684 O O . VAL A 1 85 ? 2.804 6.671 -6.431 1.00 96.00 85 VAL A O 1
ATOM 687 N N . ARG A 1 86 ? 3.059 6.199 -8.610 1.00 95.75 86 ARG A N 1
ATOM 688 C CA . ARG A 1 86 ? 1.611 6.130 -8.892 1.00 95.75 86 ARG A CA 1
ATOM 689 C C . ARG A 1 86 ? 0.906 5.076 -8.032 1.00 95.75 86 ARG A C 1
ATOM 691 O O . ARG A 1 86 ? -0.188 5.287 -7.527 1.00 95.75 86 ARG A O 1
ATOM 698 N N . ALA A 1 87 ? 1.548 3.926 -7.826 1.00 96.62 87 ALA A N 1
ATOM 699 C CA . ALA A 1 87 ? 0.984 2.854 -7.014 1.00 96.62 87 ALA A CA 1
ATOM 700 C C . ALA A 1 87 ? 0.929 3.221 -5.515 1.00 96.62 87 ALA A C 1
ATOM 702 O O . ALA A 1 87 ? 0.032 2.757 -4.813 1.00 96.62 87 ALA A O 1
ATOM 703 N N . LYS A 1 88 ? 1.852 4.068 -5.028 1.00 96.56 88 LYS A N 1
ATOM 704 C CA . LYS A 1 88 ? 1.838 4.629 -3.664 1.00 96.56 88 LYS A CA 1
ATOM 705 C C . LYS A 1 88 ? 0.589 5.479 -3.416 1.00 96.56 88 LYS A C 1
ATOM 707 O O . LYS A 1 88 ? 0.033 5.402 -2.328 1.00 96.56 88 LYS A O 1
ATOM 712 N N . GLU A 1 89 ? 0.131 6.243 -4.405 1.00 95.62 89 GLU A N 1
ATOM 713 C CA . GLU A 1 89 ? -1.079 7.072 -4.285 1.00 95.62 89 GLU A CA 1
ATOM 714 C C . GLU A 1 89 ? -2.321 6.210 -4.022 1.00 95.62 89 GLU A C 1
ATOM 716 O O . GLU A 1 89 ? -3.062 6.465 -3.081 1.00 95.62 89 GLU A O 1
ATOM 721 N N . LEU A 1 90 ? -2.474 5.090 -4.734 1.00 94.81 90 LEU A N 1
ATOM 722 C CA . LEU A 1 90 ? -3.591 4.164 -4.490 1.00 94.81 90 LEU A CA 1
ATOM 723 C C . LEU A 1 90 ? -3.547 3.479 -3.124 1.00 94.81 90 LEU A C 1
ATOM 725 O O . LEU A 1 90 ? -4.583 3.073 -2.600 1.00 94.81 90 LEU A O 1
ATOM 729 N N . VAL A 1 91 ? -2.357 3.307 -2.548 1.00 96.12 91 VAL A N 1
ATOM 730 C CA . VAL A 1 91 ? -2.234 2.823 -1.170 1.00 96.12 91 VAL A CA 1
ATOM 731 C C . VAL A 1 91 ? -2.791 3.862 -0.201 1.00 96.12 91 VAL A C 1
ATOM 733 O O . VAL A 1 91 ? -3.500 3.483 0.725 1.00 96.12 91 VAL A O 1
ATOM 736 N N . ILE A 1 92 ? -2.511 5.150 -0.419 1.00 96.81 92 ILE A N 1
ATOM 737 C CA . ILE A 1 92 ? -3.071 6.232 0.401 1.00 96.81 92 ILE A CA 1
ATOM 738 C C . ILE A 1 92 ? -4.598 6.180 0.339 1.00 96.81 92 ILE A C 1
ATOM 740 O O . ILE A 1 92 ? -5.227 6.099 1.390 1.00 96.81 92 ILE A O 1
ATOM 744 N N . ASP A 1 93 ? -5.176 6.102 -0.860 1.00 94.50 93 ASP A N 1
ATOM 745 C CA . ASP A 1 93 ? -6.631 6.023 -1.045 1.00 94.50 93 ASP A CA 1
ATOM 746 C C . ASP A 1 93 ? -7.238 4.802 -0.330 1.00 94.50 93 ASP A C 1
ATOM 748 O O . ASP A 1 93 ? -8.218 4.918 0.408 1.00 94.50 93 ASP A O 1
ATOM 752 N N . ALA A 1 94 ? -6.617 3.625 -0.479 1.00 94.50 94 ALA A N 1
ATOM 753 C CA . ALA A 1 94 ? -7.090 2.393 0.152 1.00 94.50 94 ALA A CA 1
ATOM 754 C C . ALA A 1 94 ? -7.110 2.481 1.687 1.00 94.50 94 ALA A C 1
ATOM 756 O O . ALA A 1 94 ? -7.993 1.908 2.330 1.00 94.50 94 ALA A O 1
ATOM 757 N N . PHE A 1 95 ? -6.132 3.173 2.277 1.00 96.50 95 PHE A N 1
ATOM 758 C CA . PHE A 1 95 ? -6.062 3.391 3.720 1.00 96.50 95 PHE A CA 1
ATOM 759 C C . PHE A 1 95 ? -6.931 4.556 4.188 1.00 96.50 95 PHE A C 1
ATOM 761 O O . PHE A 1 95 ? -7.425 4.486 5.310 1.00 96.50 95 PHE A O 1
ATOM 768 N N . GLN A 1 96 ? -7.170 5.574 3.361 1.00 95.94 96 GLN A N 1
ATOM 769 C CA . GLN A 1 96 ? -8.064 6.678 3.707 1.00 95.94 96 GLN A CA 1
ATOM 770 C C . GLN A 1 96 ? -9.468 6.154 4.019 1.00 95.94 96 GLN A C 1
ATOM 772 O O . GLN A 1 96 ? -10.006 6.450 5.079 1.00 95.94 96 GLN A O 1
ATOM 777 N N . GLU A 1 97 ? -9.991 5.235 3.204 1.00 93.12 97 GLU A N 1
ATOM 778 C CA . GLU A 1 97 ? -11.281 4.592 3.485 1.00 93.12 97 GLU A CA 1
ATOM 779 C C . GLU A 1 97 ? -11.309 3.801 4.809 1.00 93.12 97 GLU A C 1
ATOM 781 O O . GLU A 1 97 ? -12.373 3.595 5.397 1.00 93.12 97 GLU A O 1
ATOM 786 N N . LEU A 1 98 ? -10.163 3.289 5.272 1.00 94.12 98 LEU A N 1
ATOM 787 C CA . LEU A 1 98 ? -10.063 2.624 6.575 1.00 94.12 98 LEU A CA 1
ATOM 788 C C . LEU A 1 98 ? -10.017 3.635 7.718 1.00 94.12 98 LEU A C 1
ATOM 790 O O . LEU A 1 98 ? -10.624 3.383 8.757 1.00 94.12 98 LEU A O 1
ATOM 794 N N . ILE A 1 99 ? -9.304 4.743 7.519 1.00 95.44 99 ILE A N 1
ATOM 795 C CA . ILE A 1 99 ? -9.202 5.851 8.471 1.00 95.44 99 ILE A CA 1
ATOM 796 C C . ILE A 1 99 ? -10.589 6.450 8.698 1.00 95.44 99 ILE A C 1
ATOM 798 O O . ILE A 1 99 ? -11.028 6.505 9.843 1.00 95.44 99 ILE A O 1
ATOM 802 N N . ASP A 1 100 ? -11.320 6.765 7.629 1.00 94.50 100 ASP A N 1
ATOM 803 C CA . ASP A 1 100 ? -12.666 7.340 7.713 1.00 94.50 100 ASP A CA 1
ATOM 804 C C . ASP A 1 100 ? -13.613 6.419 8.507 1.00 94.50 100 ASP A C 1
ATOM 806 O O . ASP A 1 100 ? -14.326 6.852 9.409 1.00 94.50 100 ASP A O 1
ATOM 810 N N . LYS A 1 101 ? -13.558 5.101 8.258 1.00 92.25 101 LYS A N 1
ATOM 811 C CA . LYS A 1 101 ? -14.357 4.107 9.002 1.00 92.25 101 LYS A CA 1
ATOM 812 C C . LYS A 1 101 ? -13.963 3.986 10.476 1.00 92.25 101 LYS A C 1
ATOM 814 O O . LYS A 1 101 ? -14.805 3.620 11.298 1.00 92.25 101 LYS A O 1
ATOM 819 N N . GLU A 1 102 ? -12.693 4.193 10.817 1.00 92.31 102 GLU A N 1
ATOM 820 C CA . GLU A 1 102 ? -12.243 4.227 12.212 1.00 92.31 102 GLU A CA 1
ATOM 821 C C . GLU A 1 102 ? -12.725 5.496 12.919 1.00 92.31 102 GLU A C 1
ATOM 823 O O . GLU A 1 102 ? -13.213 5.404 14.047 1.00 92.31 102 GLU A O 1
ATOM 828 N N . GLU A 1 103 ? -12.649 6.645 12.248 1.00 92.50 103 GLU A N 1
ATOM 829 C CA . GLU A 1 103 ? -13.110 7.940 12.757 1.00 92.50 103 GLU A CA 1
ATOM 830 C C . GLU A 1 103 ? -14.631 7.928 12.997 1.00 92.50 103 GLU A C 1
ATOM 832 O O . GLU A 1 103 ? -15.075 8.199 14.114 1.00 92.50 103 GLU A O 1
ATOM 837 N N . GLU A 1 104 ? -15.430 7.455 12.033 1.00 91.75 104 GLU A N 1
ATOM 838 C CA . GLU A 1 104 ? -16.885 7.294 12.194 1.00 91.75 104 GLU A CA 1
ATOM 839 C C . GLU A 1 104 ? -17.267 6.366 13.362 1.00 91.75 104 GLU A C 1
ATOM 841 O O . GLU A 1 104 ? -18.287 6.561 14.032 1.00 91.75 104 GLU A O 1
ATOM 846 N N . ALA A 1 105 ? -16.490 5.302 13.593 1.00 88.56 105 ALA A N 1
ATOM 847 C CA . ALA A 1 105 ? -16.743 4.369 14.688 1.00 88.56 105 ALA A CA 1
ATOM 848 C C . ALA A 1 105 ? -16.407 4.988 16.053 1.00 88.56 105 ALA A C 1
ATOM 850 O O . ALA A 1 105 ? -17.121 4.733 17.026 1.00 88.56 105 ALA A O 1
ATOM 851 N N . ALA A 1 106 ? -15.348 5.798 16.123 1.00 87.75 106 ALA A N 1
ATOM 852 C CA . ALA A 1 106 ? -14.959 6.515 17.332 1.00 87.75 106 ALA A CA 1
ATOM 853 C C . ALA A 1 106 ? -15.995 7.584 17.714 1.00 87.75 106 ALA A C 1
ATOM 855 O O . ALA A 1 106 ? -16.379 7.665 18.880 1.00 87.75 106 ALA A O 1
ATOM 856 N N . GLU A 1 107 ? -16.509 8.336 16.736 1.00 88.19 107 GLU A N 1
ATOM 857 C CA . GLU A 1 107 ? -17.569 9.326 16.956 1.00 88.19 107 GLU A CA 1
ATOM 858 C C . GLU A 1 107 ? -18.836 8.677 17.526 1.00 88.19 107 GLU A C 1
ATOM 860 O O . GLU A 1 107 ? -19.347 9.117 18.555 1.00 88.19 107 GLU A O 1
ATOM 865 N N . LYS A 1 108 ? -19.301 7.569 16.933 1.00 87.44 108 LYS A N 1
ATOM 866 C CA . LYS A 1 108 ? -20.492 6.842 17.414 1.00 87.44 108 LYS A CA 1
ATOM 867 C C . LYS A 1 108 ? -20.334 6.260 18.817 1.00 87.44 108 LYS A C 1
ATOM 869 O O . LYS A 1 108 ? -21.332 6.098 19.503 1.00 87.44 108 LYS A O 1
ATOM 874 N N . ALA A 1 109 ? -19.115 5.916 19.233 1.00 80.94 109 ALA A N 1
ATOM 875 C CA . ALA A 1 109 ? -18.842 5.397 20.574 1.00 80.94 109 ALA A CA 1
ATOM 876 C C . ALA A 1 109 ? -18.761 6.499 21.647 1.00 80.94 109 ALA A C 1
ATOM 878 O O . ALA A 1 109 ? -18.762 6.190 22.838 1.00 80.94 109 ALA A O 1
ATOM 879 N N . SER A 1 110 ? -18.658 7.765 21.231 1.00 71.06 110 SER A N 1
ATOM 880 C CA . SER A 1 110 ? -18.573 8.936 22.114 1.00 71.06 110 SER A CA 1
ATOM 881 C C . SER A 1 110 ? -19.925 9.607 22.413 1.00 71.06 110 SER A C 1
ATOM 883 O O . SER A 1 110 ? -19.962 10.560 23.192 1.00 71.06 110 SER A O 1
ATOM 885 N N . VAL A 1 111 ? -21.013 9.100 21.816 1.00 58.25 111 VAL A N 1
ATOM 886 C CA . VAL A 1 111 ? -22.415 9.541 21.976 1.00 58.25 111 VAL A CA 1
ATOM 887 C C . VAL A 1 111 ? -23.190 8.523 22.805 1.00 58.25 111 VAL A C 1
ATOM 889 O O . VAL A 1 111 ? -23.977 8.961 23.674 1.00 58.25 111 VAL A O 1
#

Sequence (111 aa):
MDYAAKRSHVIGVLDAVRRKTNDPVYAKALQRVTSIAVWVVDQNRYKPEVSARQMLEQVLHEIDLYRQKMFIDGFGDAGFHDAVVRAKELVIDAFQELIDKEEEAAEKASV

Mean predicted aligned error: 3.29 Å